Protein AF-A0A7S2V4R0-F1 (afdb_monomer)

Sequence (162 aa):
AVAISSSFWGSSPLKSSADQEQVAKVMSNIPGFGPPDLYFPDYFAGEWKVQREVASVTTPQGEGAVAASLLERAKSEVGKSFSYKARFMEYKGNIINDRVFTEDNFLTASRPKQIYDVRWVPTNPNIFVAEAADGVICEVKVVKRSFETPTPETFGTSEYGR

InterPro domains:
  IPR049213 Domain of unknown function DUF6816 [PF20670] (32-161)

Secondary structure (DSSP, 8-state):
-B-----S---PPP---HHHHHHHHHHTTSTT-SSPPP-B-GGG-EEEEEEEEB-----TT-GGGS-HHHHHHHHHHBT-EEEEEEEEEEETTEEEE-HHHHHHHHHHHH-TT--EEEEEETTEEEEEEEEETTS-EEEEEEEEEEEPPP-SSB--EEEEE-

Structure (mmCIF, N/CA/C/O backbone):
data_AF-A0A7S2V4R0-F1
#
_entry.id   AF-A0A7S2V4R0-F1
#
loop_
_atom_site.group_PDB
_atom_site.id
_atom_site.type_symbol
_atom_site.label_atom_id
_atom_site.label_alt_id
_atom_site.label_comp_id
_atom_site.label_asym_id
_atom_site.label_entity_id
_atom_site.label_seq_id
_atom_site.pdbx_PDB_ins_code
_atom_site.Cartn_x
_atom_site.Cartn_y
_atom_site.Cartn_z
_atom_site.occupancy
_atom_site.B_iso_or_equiv
_atom_site.auth_seq_id
_atom_site.auth_comp_id
_atom_site.auth_asym_id
_atom_site.auth_atom_id
_atom_site.pdbx_PDB_model_num
ATOM 1 N N . ALA A 1 1 ? -9.541 12.983 8.979 1.00 34.97 1 ALA A N 1
ATOM 2 C CA . ALA A 1 1 ? -8.308 12.216 9.216 1.00 34.97 1 ALA A CA 1
ATOM 3 C C . ALA A 1 1 ? -7.502 12.176 7.927 1.00 34.97 1 ALA A C 1
ATOM 5 O O . ALA A 1 1 ? -8.063 11.844 6.887 1.00 34.97 1 ALA A O 1
ATOM 6 N N . VAL A 1 2 ? -6.228 12.563 7.972 1.00 27.95 2 VAL A N 1
ATOM 7 C CA . VAL A 1 2 ? -5.299 12.370 6.851 1.00 27.95 2 VAL A CA 1
ATOM 8 C C . VAL A 1 2 ? -4.485 11.125 7.177 1.00 27.95 2 VAL A C 1
ATOM 10 O O . VAL A 1 2 ? -3.709 11.126 8.128 1.00 27.95 2 VAL A O 1
ATOM 13 N N . ALA A 1 3 ? -4.691 10.048 6.424 1.00 32.19 3 ALA A N 1
ATOM 14 C CA . ALA A 1 3 ? -3.861 8.856 6.521 1.00 32.19 3 ALA A CA 1
ATOM 15 C C . ALA A 1 3 ? -2.745 8.958 5.484 1.00 32.19 3 ALA A C 1
ATOM 17 O O . ALA A 1 3 ? -2.995 8.896 4.281 1.00 32.19 3 ALA A O 1
ATOM 18 N N . ILE A 1 4 ? -1.512 9.138 5.949 1.00 28.95 4 ILE A N 1
ATOM 19 C CA . ILE A 1 4 ? -0.333 9.076 5.090 1.00 28.95 4 ILE A CA 1
ATOM 20 C C . ILE A 1 4 ? 0.102 7.610 5.059 1.00 28.95 4 ILE A C 1
ATOM 22 O O . ILE A 1 4 ? 0.893 7.178 5.893 1.00 28.95 4 ILE A O 1
ATOM 26 N N . SER A 1 5 ? -0.438 6.819 4.127 1.00 34.53 5 SER A N 1
ATOM 27 C CA . SER A 1 5 ? 0.140 5.506 3.826 1.00 34.53 5 SER A CA 1
ATOM 28 C C . SER A 1 5 ? 1.224 5.680 2.770 1.00 34.53 5 SER A C 1
ATOM 30 O O . SER A 1 5 ? 0.950 6.126 1.651 1.00 34.53 5 SER A O 1
ATOM 32 N N . SER A 1 6 ? 2.456 5.311 3.101 1.00 31.59 6 SER A N 1
ATOM 33 C CA . SER A 1 6 ? 3.497 5.145 2.094 1.00 31.59 6 SER A CA 1
ATOM 34 C C . SER A 1 6 ? 3.229 3.842 1.336 1.00 31.59 6 SER A C 1
ATOM 36 O O . SER A 1 6 ? 3.436 2.751 1.851 1.00 31.59 6 SER A O 1
ATOM 38 N N . SER A 1 7 ? 2.730 3.947 0.102 1.00 33.53 7 SER A N 1
ATOM 39 C CA . SER A 1 7 ? 2.708 2.812 -0.826 1.00 33.53 7 SER A CA 1
ATOM 40 C C . SER A 1 7 ? 4.158 2.416 -1.126 1.00 33.53 7 SER A C 1
ATOM 42 O O . SER A 1 7 ? 4.944 3.235 -1.612 1.00 33.53 7 SER A O 1
ATOM 44 N N . PHE A 1 8 ? 4.497 1.184 -0.761 1.00 37.78 8 PHE A N 1
ATOM 45 C CA . PHE A 1 8 ? 5.841 0.665 -0.538 1.00 37.78 8 PHE A CA 1
ATOM 46 C C . PHE A 1 8 ? 6.630 0.469 -1.845 1.00 37.78 8 PHE A C 1
ATOM 48 O O . PHE A 1 8 ? 6.499 -0.552 -2.509 1.00 37.78 8 PHE A O 1
ATOM 55 N N . TRP A 1 9 ? 7.484 1.431 -2.202 1.00 35.53 9 TRP A N 1
ATOM 56 C CA . TRP A 1 9 ? 8.596 1.235 -3.144 1.00 35.53 9 TRP A CA 1
ATOM 57 C C . TRP A 1 9 ? 9.797 2.052 -2.657 1.00 35.53 9 TRP A C 1
ATOM 59 O O . TRP A 1 9 ? 10.063 3.146 -3.144 1.00 35.53 9 TRP A O 1
ATOM 69 N N . GLY A 1 10 ? 10.489 1.554 -1.631 1.00 28.56 10 GLY A N 1
ATOM 70 C CA . GLY A 1 10 ? 11.693 2.200 -1.106 1.00 28.56 10 GLY A CA 1
ATOM 71 C C . GLY A 1 10 ? 11.955 1.850 0.352 1.00 28.56 10 GLY A C 1
ATOM 72 O O . GLY A 1 10 ? 11.400 2.458 1.261 1.00 28.56 10 GLY A O 1
ATOM 73 N N . SER A 1 11 ? 12.824 0.871 0.586 1.00 33.84 11 SER A N 1
ATOM 74 C CA . SER A 1 11 ? 13.320 0.540 1.920 1.00 33.84 11 SER A CA 1
ATOM 75 C C . SER A 1 11 ? 14.213 1.669 2.451 1.00 33.84 11 SER A C 1
ATOM 77 O O . SER A 1 11 ? 15.290 1.906 1.904 1.00 33.84 11 SER A O 1
ATOM 79 N N . SER A 1 12 ? 13.807 2.335 3.535 1.00 31.02 12 SER A N 1
ATOM 80 C CA . SER A 1 12 ? 14.715 3.141 4.366 1.00 31.02 12 SER A CA 1
ATOM 81 C C . SER A 1 12 ? 15.138 2.339 5.603 1.00 31.02 12 SER A C 1
ATOM 83 O O . SER A 1 12 ? 14.280 1.732 6.246 1.00 31.02 12 SER A O 1
ATOM 85 N N . PRO A 1 13 ? 16.432 2.313 5.970 1.00 30.75 13 PRO A N 1
ATOM 86 C CA . PRO A 1 13 ? 16.890 1.570 7.136 1.00 30.75 13 PRO A CA 1
ATOM 87 C C . PRO A 1 13 ? 16.556 2.326 8.431 1.00 30.75 13 PRO A C 1
ATOM 89 O O . PRO A 1 13 ? 17.093 3.401 8.694 1.00 30.75 13 PRO A O 1
ATOM 92 N N . LEU A 1 14 ? 15.706 1.736 9.274 1.00 34.69 14 LEU A N 1
ATOM 93 C CA . LEU A 1 14 ? 15.607 2.087 10.694 1.00 34.69 14 LEU A CA 1
ATOM 94 C C . LEU A 1 14 ? 16.625 1.254 11.487 1.00 34.69 14 LEU A C 1
ATOM 96 O O . LEU A 1 14 ? 16.738 0.043 11.288 1.00 34.69 14 LEU A O 1
ATOM 100 N N . LYS A 1 15 ? 17.371 1.901 12.392 1.00 33.47 15 LYS A N 1
ATOM 101 C CA . LYS A 1 15 ? 18.396 1.264 13.235 1.00 33.47 15 LYS A CA 1
ATOM 102 C C . LYS A 1 15 ? 17.752 0.293 14.238 1.00 33.47 15 LYS A C 1
ATOM 104 O O . LYS A 1 15 ? 17.273 0.728 15.279 1.00 33.47 15 LYS A O 1
ATOM 109 N N . SER A 1 16 ? 17.788 -1.011 13.962 1.00 44.88 16 SER A N 1
ATOM 110 C CA . SER A 1 16 ? 17.680 -2.060 14.991 1.00 44.88 16 SER A CA 1
ATOM 111 C C . SER A 1 16 ? 19.032 -2.748 15.178 1.00 44.88 16 SER A C 1
ATOM 113 O O . SER A 1 16 ? 19.898 -2.653 14.307 1.00 44.88 16 SER A O 1
ATOM 115 N N . SER A 1 17 ? 19.224 -3.463 16.289 1.00 51.25 17 SER A N 1
ATOM 116 C CA . SER A 1 17 ? 20.392 -4.336 16.428 1.00 51.25 17 SER A CA 1
ATOM 117 C C . SER A 1 17 ? 20.362 -5.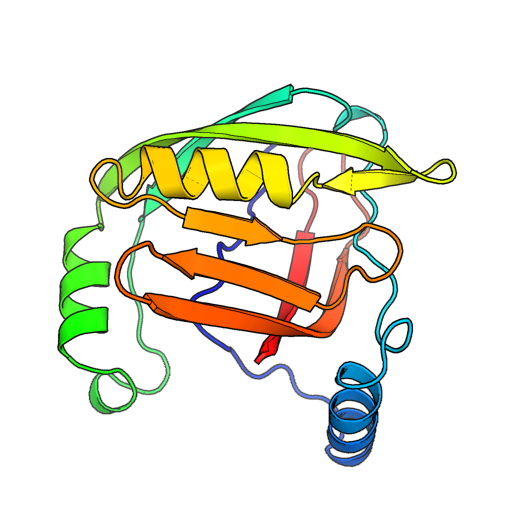421 15.342 1.00 51.25 17 SER A C 1
ATOM 119 O O . SER A 1 17 ? 19.294 -5.933 14.986 1.00 51.25 17 SER A O 1
ATOM 121 N N . ALA A 1 18 ? 21.530 -5.737 14.778 1.00 53.72 18 ALA A N 1
ATOM 122 C CA . ALA A 1 18 ? 21.670 -6.664 13.651 1.00 53.72 18 ALA A CA 1
ATOM 123 C C . ALA A 1 18 ? 21.097 -8.065 13.953 1.00 53.72 18 ALA A C 1
ATOM 125 O O . ALA A 1 18 ? 20.532 -8.710 13.068 1.00 53.72 18 ALA A O 1
ATOM 126 N N . ASP A 1 19 ? 21.162 -8.494 15.215 1.00 52.75 19 ASP A N 1
ATOM 127 C CA . ASP A 1 19 ? 20.717 -9.818 15.661 1.00 52.75 19 ASP A CA 1
ATOM 128 C C . ASP A 1 19 ? 19.188 -9.965 15.620 1.00 52.75 19 ASP A C 1
ATOM 130 O O . ASP A 1 19 ? 18.659 -10.979 15.163 1.00 52.75 19 ASP A O 1
ATOM 134 N N . GLN A 1 20 ? 18.448 -8.927 16.025 1.00 55.75 20 GLN A N 1
ATOM 135 C CA . GLN A 1 20 ? 16.980 -8.931 15.968 1.00 55.75 20 GLN A CA 1
ATOM 136 C C . GLN A 1 20 ? 16.467 -8.916 14.525 1.00 55.75 20 GLN A C 1
ATOM 138 O O . GLN A 1 20 ? 15.434 -9.513 14.220 1.00 55.75 20 GLN A O 1
ATOM 143 N N . GLU A 1 21 ? 17.200 -8.270 13.619 1.00 57.00 21 GLU A N 1
ATOM 144 C CA . GLU A 1 21 ? 16.856 -8.237 12.201 1.00 57.00 21 GLU A CA 1
ATOM 145 C C . GLU A 1 21 ? 17.052 -9.593 11.520 1.00 57.00 21 GLU A C 1
ATOM 147 O O . GLU A 1 21 ? 16.192 -10.010 10.742 1.00 57.00 21 GLU A O 1
ATOM 152 N N . GLN A 1 22 ? 18.130 -10.316 11.838 1.00 61.97 22 GLN A N 1
ATOM 153 C CA . GLN A 1 22 ? 18.338 -11.668 11.317 1.00 61.97 22 GLN A CA 1
ATOM 154 C C . GLN A 1 22 ? 17.243 -12.634 11.777 1.00 61.97 22 GLN A C 1
ATOM 156 O O . GLN A 1 22 ? 16.716 -13.388 10.956 1.00 61.97 22 GLN A O 1
ATOM 161 N N . VAL A 1 23 ? 16.846 -12.578 13.051 1.00 61.44 23 VAL A N 1
ATOM 162 C CA . VAL A 1 23 ? 15.755 -13.412 13.575 1.00 61.44 23 VAL A CA 1
ATOM 163 C C . VAL A 1 23 ? 14.431 -13.058 12.895 1.00 61.44 23 VAL A C 1
ATOM 165 O O . VAL A 1 23 ? 13.776 -13.942 12.346 1.00 61.44 23 VAL A O 1
ATOM 168 N N . ALA A 1 24 ? 14.064 -11.774 12.828 1.00 60.16 24 ALA A N 1
ATOM 169 C CA . ALA A 1 24 ? 12.843 -11.333 12.147 1.00 60.16 24 ALA A CA 1
ATOM 170 C C . ALA A 1 24 ? 12.807 -11.769 10.670 1.00 60.16 24 ALA A C 1
ATOM 172 O O . ALA A 1 24 ? 11.772 -12.206 10.162 1.00 60.16 24 ALA A O 1
ATOM 173 N N . LYS A 1 25 ? 13.958 -11.726 9.990 1.00 63.09 25 LYS A N 1
ATOM 174 C CA . LYS A 1 25 ? 14.105 -12.168 8.600 1.00 63.09 25 LYS A CA 1
ATOM 175 C C . LYS A 1 25 ? 13.815 -13.658 8.431 1.00 63.09 25 LYS A C 1
ATOM 177 O O . LYS A 1 25 ? 13.106 -14.020 7.492 1.00 63.09 25 LYS A O 1
ATOM 182 N N . VAL A 1 26 ? 14.328 -14.512 9.316 1.00 66.00 26 VAL A N 1
ATOM 183 C CA . VAL A 1 26 ? 14.057 -15.959 9.278 1.00 66.00 26 VAL A CA 1
ATOM 184 C C . VAL A 1 26 ? 12.580 -16.230 9.564 1.00 66.00 26 VAL A C 1
ATOM 186 O O . VAL A 1 26 ? 11.932 -16.940 8.795 1.00 66.00 26 VAL A O 1
ATOM 189 N N . MET A 1 27 ? 12.031 -15.590 10.598 1.00 65.62 27 MET A N 1
ATOM 190 C CA . MET A 1 27 ? 10.647 -15.795 11.029 1.00 65.62 27 MET A CA 1
ATOM 191 C C . MET A 1 27 ? 9.620 -15.323 9.991 1.00 65.62 27 MET A C 1
ATOM 193 O O . MET A 1 27 ? 8.592 -15.970 9.843 1.00 65.62 27 MET A O 1
ATOM 197 N N . SER A 1 28 ? 9.922 -14.283 9.203 1.00 61.84 28 SER A N 1
ATOM 198 C CA . SER A 1 28 ? 9.043 -13.800 8.118 1.00 61.84 28 SER A CA 1
ATOM 199 C C . SER A 1 28 ? 8.763 -14.816 7.004 1.00 61.84 28 SER A C 1
ATOM 201 O O . SER A 1 28 ? 7.831 -14.636 6.225 1.00 61.84 28 SER A O 1
ATOM 203 N N . ASN A 1 29 ? 9.573 -15.876 6.889 1.00 63.97 29 ASN A N 1
ATOM 204 C CA . ASN A 1 29 ? 9.328 -16.955 5.928 1.00 63.97 29 ASN A CA 1
ATOM 205 C C . ASN A 1 29 ? 8.395 -18.040 6.475 1.00 63.97 29 ASN A C 1
ATOM 207 O O . ASN A 1 29 ? 7.984 -18.910 5.711 1.00 63.97 29 ASN A O 1
ATOM 211 N N . ILE A 1 30 ? 8.090 -18.022 7.773 1.00 62.59 30 ILE A N 1
ATOM 212 C CA . ILE A 1 30 ? 7.210 -18.998 8.405 1.00 62.59 30 ILE A CA 1
ATOM 213 C C . ILE A 1 30 ? 5.809 -18.376 8.465 1.00 62.59 30 ILE A C 1
ATOM 215 O O . ILE A 1 30 ? 5.623 -17.371 9.156 1.00 62.59 30 ILE A O 1
ATOM 219 N N . PRO A 1 31 ? 4.809 -18.943 7.764 1.00 56.78 31 PRO A N 1
ATOM 220 C CA . PRO A 1 31 ? 3.440 -18.447 7.829 1.00 56.78 31 PRO A CA 1
ATOM 221 C C . PRO A 1 31 ? 2.947 -18.348 9.278 1.00 56.78 31 PRO A C 1
ATOM 223 O O . PRO A 1 31 ? 3.024 -19.318 10.031 1.00 56.78 31 PRO A O 1
ATOM 226 N N . GLY A 1 32 ? 2.457 -17.170 9.671 1.00 57.47 32 GLY A N 1
ATOM 227 C CA . GLY A 1 32 ? 1.975 -16.906 11.032 1.00 57.47 32 GLY A CA 1
ATOM 228 C C . GLY A 1 32 ? 3.034 -16.422 12.031 1.00 57.47 32 GLY A C 1
ATOM 229 O O . GLY A 1 32 ? 2.675 -16.090 13.158 1.00 57.47 32 GLY A O 1
ATOM 230 N N . PHE A 1 33 ? 4.307 -16.321 11.636 1.00 63.03 33 PHE A N 1
ATOM 231 C CA . PHE A 1 33 ? 5.352 -15.688 12.440 1.00 63.03 33 PHE A CA 1
ATOM 232 C C . PHE A 1 33 ? 5.801 -14.351 11.832 1.00 63.03 33 PHE A C 1
ATOM 234 O O . PHE A 1 33 ? 5.834 -14.160 10.618 1.00 63.03 33 PHE A O 1
ATOM 241 N N . GLY A 1 34 ? 6.120 -13.393 12.701 1.00 72.69 34 GLY A N 1
ATOM 242 C CA . GLY A 1 34 ? 6.438 -12.009 12.345 1.00 72.69 34 GLY A CA 1
ATOM 243 C C . GLY A 1 34 ? 5.654 -11.018 13.211 1.00 72.69 34 GLY A C 1
ATOM 244 O O . GLY A 1 34 ? 4.977 -11.438 14.152 1.00 72.69 34 GLY A O 1
ATOM 245 N N . PRO A 1 35 ? 5.759 -9.708 12.945 1.00 81.69 35 PRO A N 1
ATOM 246 C CA . PRO A 1 35 ? 5.048 -8.708 13.734 1.00 81.69 35 PRO A CA 1
ATOM 247 C C . PRO A 1 35 ? 3.518 -8.887 13.625 1.00 81.69 35 PRO A C 1
ATOM 249 O O . PRO A 1 35 ? 3.034 -9.363 12.591 1.00 81.69 35 PRO A O 1
ATOM 252 N N . PRO A 1 36 ? 2.746 -8.492 14.659 1.00 86.25 36 PRO A N 1
ATOM 253 C CA . PRO A 1 36 ? 1.288 -8.383 14.552 1.00 86.25 36 PRO A CA 1
ATOM 254 C C . PRO A 1 36 ? 0.904 -7.379 13.457 1.00 86.25 36 PRO A C 1
ATOM 256 O O . PRO A 1 36 ? 1.747 -6.592 13.024 1.00 86.25 36 PRO A O 1
ATOM 259 N N . ASP A 1 37 ? -0.346 -7.408 12.989 1.00 90.12 37 ASP A N 1
ATOM 260 C CA . ASP A 1 37 ? -0.815 -6.457 11.971 1.00 90.12 37 ASP A CA 1
ATOM 261 C C . ASP A 1 37 ? -0.912 -5.013 12.510 1.00 90.12 37 ASP A C 1
ATOM 263 O O . ASP A 1 37 ? -0.813 -4.770 13.714 1.00 90.12 37 ASP A O 1
ATOM 267 N N . LEU A 1 38 ? -1.112 -4.055 11.604 1.00 90.19 38 LEU A N 1
ATOM 268 C CA . LEU A 1 38 ? -1.512 -2.691 11.924 1.00 90.19 38 LEU A CA 1
ATOM 269 C C . LEU A 1 38 ? -2.993 -2.662 12.302 1.00 90.19 38 LEU A C 1
ATOM 271 O O . LEU A 1 38 ? -3.856 -3.044 11.510 1.00 90.19 38 LEU A O 1
ATOM 275 N N . TYR A 1 39 ? -3.269 -2.152 13.498 1.00 90.44 39 TYR A N 1
ATOM 276 C CA . TYR A 1 39 ? -4.623 -1.917 13.977 1.00 90.44 39 TYR A CA 1
ATOM 277 C C . TYR A 1 39 ? -4.937 -0.428 13.914 1.00 90.44 39 TYR A C 1
ATOM 279 O O . TYR A 1 39 ? -4.157 0.406 14.375 1.00 90.44 39 TYR A O 1
ATOM 287 N N . PHE A 1 40 ? -6.080 -0.110 13.325 1.00 89.88 40 PHE A N 1
ATOM 288 C CA . PHE A 1 40 ? -6.564 1.245 13.122 1.00 89.88 40 PHE A CA 1
ATOM 289 C C . PHE A 1 40 ? -7.657 1.567 14.150 1.00 89.88 40 PHE A C 1
ATOM 291 O O . PHE A 1 40 ? -8.331 0.656 14.641 1.00 89.88 40 PHE A O 1
ATOM 298 N N . PRO A 1 41 ? -7.862 2.853 14.475 1.00 89.88 41 PRO A N 1
ATOM 299 C CA . PRO A 1 41 ? -9.032 3.287 15.229 1.00 89.88 41 PRO A CA 1
ATOM 300 C C . PRO A 1 41 ? -10.350 2.868 14.566 1.00 89.88 41 PRO A C 1
ATOM 302 O O . PRO A 1 41 ? -10.441 2.768 13.343 1.00 89.88 41 PRO A O 1
ATOM 305 N N . ASP A 1 42 ? -11.387 2.682 15.376 1.00 92.75 42 ASP A N 1
ATOM 306 C CA . ASP A 1 42 ? -12.733 2.284 14.944 1.00 92.75 42 ASP A CA 1
ATOM 307 C C . ASP A 1 42 ? -13.331 3.202 13.867 1.00 92.75 42 ASP A C 1
ATOM 309 O O . ASP A 1 42 ? -13.939 2.727 12.910 1.00 92.75 42 ASP A O 1
ATOM 313 N N . TYR A 1 43 ? -13.078 4.506 13.957 1.00 89.44 43 TYR A N 1
ATOM 314 C CA . TYR A 1 43 ? -13.554 5.496 12.994 1.00 89.44 43 TYR A CA 1
ATOM 315 C C . TYR A 1 43 ? -12.951 5.354 11.586 1.00 89.44 43 TYR A C 1
ATOM 317 O O . TYR A 1 43 ? -13.409 6.035 10.671 1.00 89.44 43 TYR A O 1
ATOM 325 N N . PHE A 1 44 ? -11.941 4.499 11.380 1.00 91.62 44 PHE A N 1
ATOM 326 C CA . PHE A 1 44 ? -11.465 4.145 10.040 1.00 91.62 44 PHE A CA 1
ATOM 327 C C . PHE A 1 44 ? -12.352 3.113 9.341 1.00 91.62 44 PHE A C 1
ATOM 329 O O . PHE A 1 44 ? -12.236 2.973 8.125 1.00 91.62 44 PHE A O 1
ATOM 336 N N . ALA A 1 45 ? -13.211 2.387 10.061 1.00 95.81 45 ALA A N 1
ATOM 337 C CA . ALA A 1 45 ? -14.004 1.303 9.493 1.00 95.81 45 ALA A CA 1
ATOM 338 C C . ALA A 1 45 ? -14.832 1.754 8.274 1.00 95.81 45 ALA A C 1
ATOM 340 O O . ALA A 1 45 ? -15.458 2.814 8.278 1.00 95.81 45 ALA A O 1
ATOM 341 N N . GLY A 1 46 ? -14.858 0.916 7.237 1.00 96.19 46 GLY A N 1
ATOM 342 C CA . GLY A 1 46 ? -15.628 1.144 6.017 1.00 96.19 46 GLY A CA 1
ATOM 343 C C . GLY A 1 46 ? -14.778 1.439 4.782 1.00 96.19 46 GLY A C 1
ATOM 344 O O . GLY A 1 46 ? -13.564 1.224 4.749 1.00 96.19 46 GLY A O 1
ATOM 345 N N . GLU A 1 47 ? -15.455 1.888 3.725 1.00 97.88 47 GLU A N 1
ATOM 346 C CA . GLU A 1 47 ? -14.834 2.252 2.453 1.00 97.88 47 GLU A CA 1
ATOM 347 C C . GLU A 1 47 ? -14.559 3.753 2.380 1.00 97.88 47 GLU A C 1
ATOM 349 O O . GLU A 1 47 ? -15.416 4.583 2.678 1.00 97.88 47 GLU A O 1
ATOM 354 N N . TRP A 1 48 ? -13.368 4.093 1.904 1.00 96.56 48 TRP A N 1
ATOM 355 C CA . TRP A 1 48 ? -12.886 5.457 1.765 1.00 96.56 48 TRP A CA 1
ATOM 356 C C . TRP A 1 48 ? -12.514 5.740 0.320 1.00 96.56 48 TRP A C 1
ATOM 358 O O . TRP A 1 48 ? -11.871 4.925 -0.341 1.00 96.56 48 TRP A O 1
ATOM 368 N N . LYS A 1 49 ? -12.855 6.938 -0.161 1.00 96.62 49 LYS A N 1
ATOM 369 C CA . LYS A 1 49 ? -12.268 7.480 -1.387 1.00 96.62 49 LYS A CA 1
ATOM 370 C C . LYS A 1 49 ? -10.968 8.189 -1.024 1.00 96.62 49 LYS A C 1
ATOM 372 O O . LYS A 1 49 ? -10.993 9.219 -0.358 1.00 96.62 49 LYS A O 1
ATOM 377 N N . VAL A 1 50 ? -9.848 7.647 -1.481 1.00 94.00 50 VAL A N 1
ATOM 378 C CA . VAL A 1 50 ? -8.514 8.207 -1.260 1.00 94.00 50 VAL A CA 1
ATOM 379 C C . VAL A 1 50 ? -8.102 9.012 -2.483 1.00 94.00 50 VAL A C 1
ATOM 381 O O . VAL A 1 50 ? -8.322 8.582 -3.614 1.00 94.00 50 VAL A O 1
ATOM 384 N N . GLN A 1 51 ? -7.497 10.177 -2.262 1.00 93.44 51 GLN A N 1
ATOM 385 C CA . GLN A 1 51 ? -6.801 10.948 -3.289 1.00 93.44 51 GLN A CA 1
ATOM 386 C C . GLN A 1 51 ? -5.301 10.870 -3.013 1.00 93.44 51 GLN A C 1
ATOM 388 O O . GLN A 1 51 ? -4.859 11.153 -1.902 1.00 93.44 51 GLN A O 1
ATOM 393 N N . ARG A 1 52 ? -4.527 10.476 -4.024 1.00 89.69 52 ARG A N 1
ATOM 394 C CA . ARG A 1 52 ? -3.068 10.380 -3.955 1.00 89.69 52 ARG A CA 1
ATOM 395 C C . ARG A 1 52 ? -2.449 11.325 -4.960 1.00 89.69 52 ARG A C 1
ATOM 397 O O . ARG A 1 52 ? -2.913 11.394 -6.093 1.00 89.69 52 ARG A O 1
ATOM 404 N N . GLU A 1 53 ? -1.361 11.963 -4.556 1.00 91.81 53 GLU A N 1
ATOM 405 C CA . GLU A 1 53 ? -0.487 12.758 -5.409 1.00 91.81 53 GLU A CA 1
ATOM 406 C C . GLU A 1 53 ? 0.970 12.453 -5.055 1.00 91.81 53 GLU A C 1
ATOM 408 O O . GLU A 1 53 ? 1.313 12.324 -3.878 1.00 91.81 53 GLU A O 1
ATOM 413 N N . VAL A 1 54 ? 1.834 12.316 -6.063 1.00 88.19 54 VAL A N 1
ATOM 414 C CA . VAL A 1 54 ? 3.281 12.228 -5.826 1.00 88.19 54 VAL A CA 1
ATOM 415 C C . VAL A 1 54 ? 3.832 13.646 -5.732 1.00 88.19 54 VAL A C 1
ATOM 417 O O . VAL A 1 54 ? 4.002 14.316 -6.746 1.00 88.19 54 VAL A O 1
ATOM 420 N N . ALA A 1 55 ? 4.117 14.108 -4.515 1.00 89.00 55 ALA A N 1
ATOM 421 C CA . ALA A 1 55 ? 4.605 15.469 -4.291 1.00 89.00 55 ALA A CA 1
ATOM 422 C C . ALA A 1 55 ? 6.072 15.656 -4.717 1.00 89.00 55 ALA A C 1
ATOM 424 O O . ALA A 1 55 ? 6.441 16.686 -5.277 1.00 89.00 55 ALA A O 1
ATOM 425 N N . SER A 1 56 ? 6.928 14.669 -4.445 1.00 89.50 56 SER A N 1
ATOM 426 C CA . SER A 1 56 ? 8.348 14.710 -4.799 1.00 89.50 56 SER A CA 1
ATOM 427 C C . SER A 1 56 ? 8.959 13.309 -4.834 1.00 89.50 56 SER A C 1
ATOM 429 O O . SER A 1 56 ? 8.397 12.353 -4.298 1.00 89.50 56 SER A O 1
ATOM 431 N N . VAL A 1 57 ? 10.123 13.194 -5.477 1.00 88.31 57 VAL A N 1
ATOM 432 C CA . VAL A 1 57 ? 10.947 11.980 -5.506 1.00 88.31 57 VAL A CA 1
ATOM 433 C C . VAL A 1 57 ? 12.346 12.355 -5.051 1.00 88.31 57 VAL A C 1
ATOM 435 O O . VAL A 1 57 ? 12.953 13.278 -5.592 1.00 88.31 57 VAL A O 1
ATOM 438 N N . THR A 1 58 ? 12.860 11.637 -4.060 1.00 88.50 58 THR A N 1
ATOM 439 C CA . THR A 1 58 ? 14.211 11.826 -3.529 1.00 88.50 58 THR A CA 1
ATOM 440 C C . THR A 1 58 ? 14.940 10.487 -3.487 1.00 88.50 58 THR A C 1
ATOM 442 O O . THR A 1 58 ? 14.334 9.440 -3.268 1.00 88.50 58 THR A O 1
ATOM 445 N N . THR A 1 59 ? 16.254 10.515 -3.708 1.00 87.44 59 THR A N 1
ATOM 446 C CA . THR A 1 59 ? 17.130 9.335 -3.632 1.00 87.44 59 THR A CA 1
ATOM 447 C C . THR A 1 59 ? 18.203 9.581 -2.568 1.00 87.44 59 THR A C 1
ATOM 449 O O . THR A 1 59 ? 19.285 10.071 -2.903 1.00 87.44 59 THR A O 1
ATOM 452 N N . PRO A 1 60 ? 17.935 9.291 -1.280 1.00 86.44 60 PRO A N 1
ATOM 453 C CA . PRO A 1 60 ? 18.862 9.617 -0.192 1.00 86.44 60 PRO A CA 1
ATOM 454 C C . PRO A 1 60 ? 20.238 8.950 -0.329 1.00 86.44 60 PRO A C 1
ATOM 456 O O . PRO A 1 60 ? 21.243 9.513 0.091 1.00 86.44 60 PRO A O 1
ATOM 459 N N . GLN A 1 61 ? 20.292 7.766 -0.944 1.00 84.06 61 GLN A N 1
ATOM 460 C CA . GLN A 1 61 ? 21.517 7.006 -1.217 1.00 84.06 61 GLN A CA 1
ATOM 461 C C . GLN A 1 61 ? 22.144 7.342 -2.587 1.00 84.06 61 GLN A C 1
ATOM 463 O O . GLN A 1 61 ? 23.113 6.705 -2.992 1.00 84.06 61 GLN A O 1
ATOM 468 N N . GLY A 1 62 ? 21.603 8.340 -3.295 1.00 88.06 62 GLY A N 1
ATOM 469 C CA . GLY A 1 62 ? 22.008 8.737 -4.644 1.00 88.06 62 GLY A CA 1
ATOM 470 C C . GLY A 1 62 ? 21.272 7.985 -5.757 1.00 88.06 62 GLY A C 1
ATOM 471 O O . GLY A 1 62 ? 20.777 6.875 -5.568 1.00 88.06 62 GLY A O 1
ATOM 472 N N . GLU A 1 63 ? 21.203 8.593 -6.944 1.00 87.75 63 GLU A N 1
ATOM 473 C CA . GLU A 1 63 ? 20.461 8.042 -8.091 1.00 87.75 63 GLU A CA 1
ATOM 474 C C . GLU A 1 63 ? 21.027 6.703 -8.584 1.00 87.75 63 GLU A C 1
ATOM 476 O O . GLU A 1 63 ? 20.272 5.840 -9.019 1.00 87.75 63 GLU A O 1
ATOM 481 N N . GLY A 1 64 ? 22.341 6.485 -8.444 1.00 89.62 64 GLY A N 1
ATOM 482 C CA . GLY A 1 64 ? 23.003 5.234 -8.835 1.00 89.62 64 GLY A CA 1
ATOM 483 C C . GLY A 1 64 ? 22.594 4.004 -8.012 1.00 89.62 64 GLY A C 1
ATOM 484 O O . GLY A 1 64 ? 22.904 2.885 -8.411 1.00 89.62 64 GLY A O 1
ATOM 485 N N . ALA A 1 65 ? 21.896 4.191 -6.886 1.00 87.06 65 ALA A N 1
ATOM 486 C CA . ALA A 1 65 ? 21.359 3.101 -6.069 1.00 87.06 65 ALA A CA 1
ATOM 487 C C . ALA A 1 65 ? 19.995 2.581 -6.567 1.00 87.06 65 ALA A C 1
ATOM 489 O O . ALA A 1 65 ? 19.481 1.599 -6.033 1.00 87.06 65 ALA A O 1
ATOM 490 N N . VAL A 1 66 ? 19.394 3.232 -7.570 1.00 81.19 66 VAL A N 1
ATOM 491 C CA . VAL A 1 66 ? 18.072 2.897 -8.111 1.00 81.19 66 VAL A CA 1
ATOM 492 C C . VAL A 1 66 ? 18.202 2.601 -9.603 1.00 81.19 66 VAL A C 1
ATOM 494 O O . VAL A 1 66 ? 18.933 3.276 -10.323 1.00 81.19 66 VAL A O 1
ATOM 497 N N . ALA A 1 67 ? 17.478 1.595 -10.101 1.00 85.62 67 ALA A N 1
ATOM 498 C CA . ALA A 1 67 ? 17.434 1.339 -11.537 1.00 85.62 67 ALA A CA 1
ATOM 499 C C . ALA A 1 67 ? 16.900 2.577 -12.280 1.00 85.62 67 ALA A C 1
ATOM 501 O O . ALA A 1 67 ? 15.839 3.098 -11.931 1.00 85.62 67 ALA A O 1
ATOM 502 N N . ALA A 1 68 ? 17.603 3.017 -13.327 1.00 86.94 68 ALA A N 1
ATOM 503 C CA . ALA A 1 68 ? 17.276 4.251 -14.045 1.00 86.94 68 ALA A CA 1
ATOM 504 C C . ALA A 1 68 ? 15.814 4.292 -14.524 1.00 86.94 68 ALA A C 1
ATOM 506 O O . ALA A 1 68 ? 15.133 5.295 -14.351 1.00 86.94 68 ALA A O 1
ATOM 507 N N . SER A 1 69 ? 15.288 3.176 -15.037 1.00 83.31 69 SER A N 1
ATOM 508 C CA . SER A 1 69 ? 13.891 3.078 -15.480 1.00 83.31 69 SER A CA 1
ATOM 509 C C . SER A 1 69 ? 12.873 3.300 -14.354 1.00 83.31 69 SER A C 1
ATOM 511 O O . SER A 1 69 ? 11.823 3.897 -14.590 1.00 83.31 69 SER A O 1
ATOM 513 N N . LEU A 1 70 ? 13.173 2.855 -13.129 1.00 80.75 70 LEU A N 1
ATOM 514 C CA . LEU A 1 70 ? 12.320 3.083 -11.960 1.00 80.75 70 LEU A CA 1
ATOM 515 C C . LEU A 1 70 ? 12.370 4.545 -11.522 1.00 80.75 70 LEU A C 1
ATOM 517 O O . LEU A 1 70 ? 11.326 5.120 -11.220 1.00 80.75 70 LEU A O 1
ATOM 521 N N . LEU A 1 71 ? 13.561 5.148 -11.520 1.00 87.25 71 LEU A N 1
ATOM 522 C CA . LEU A 1 71 ? 13.729 6.550 -11.155 1.00 87.25 71 LEU A CA 1
ATOM 523 C C . LEU A 1 71 ? 13.034 7.482 -12.156 1.00 87.25 71 LEU A C 1
ATOM 525 O O . LEU A 1 71 ? 12.287 8.364 -11.741 1.00 87.25 71 LEU A O 1
ATOM 529 N N . GLU A 1 72 ? 13.216 7.254 -13.458 1.00 89.31 72 GLU A N 1
ATOM 530 C CA . GLU A 1 72 ? 12.549 8.024 -14.515 1.00 89.31 72 GLU A CA 1
ATOM 531 C C . GLU A 1 72 ? 11.030 7.896 -14.429 1.00 89.31 72 GLU A C 1
ATOM 533 O O . GLU A 1 72 ? 10.303 8.891 -14.493 1.00 89.31 72 GLU A O 1
ATOM 538 N N . ARG A 1 73 ? 10.528 6.679 -14.190 1.00 84.50 73 ARG A N 1
ATOM 539 C CA . ARG A 1 73 ? 9.104 6.466 -13.948 1.00 84.50 73 ARG A CA 1
ATOM 540 C C . ARG A 1 73 ? 8.621 7.261 -12.737 1.00 84.50 73 ARG A C 1
ATOM 542 O O . ARG A 1 73 ? 7.645 7.995 -12.869 1.00 84.50 73 ARG A O 1
ATOM 549 N N . ALA A 1 74 ? 9.281 7.131 -11.587 1.00 86.75 74 ALA A N 1
ATOM 550 C CA . ALA A 1 74 ? 8.889 7.818 -10.360 1.00 86.75 74 ALA A CA 1
ATOM 551 C C . ALA A 1 74 ? 8.878 9.342 -10.553 1.00 86.75 74 ALA A C 1
ATOM 553 O O . ALA A 1 74 ? 7.896 10.000 -10.215 1.00 86.75 74 ALA A O 1
ATOM 554 N N . LYS A 1 75 ? 9.927 9.902 -11.172 1.00 90.25 75 LYS A N 1
ATOM 555 C CA . LYS A 1 75 ? 10.000 11.328 -11.524 1.00 90.25 75 LYS A CA 1
ATOM 556 C C . LYS A 1 75 ? 8.851 11.745 -12.445 1.00 90.25 75 LYS A C 1
ATOM 558 O O . LYS A 1 75 ? 8.269 12.805 -12.245 1.00 90.25 75 LYS A O 1
ATOM 563 N N . SER A 1 76 ? 8.466 10.898 -13.403 1.00 90.44 76 SER A N 1
ATOM 564 C CA . SER A 1 76 ? 7.335 11.170 -14.300 1.00 90.44 76 SER A CA 1
ATOM 565 C C . SER A 1 76 ? 5.970 11.181 -13.598 1.00 90.44 76 SER A C 1
ATOM 567 O O . SER A 1 76 ? 4.995 11.650 -14.187 1.00 90.44 76 SER A O 1
ATOM 569 N N . GLU A 1 77 ? 5.862 10.637 -12.383 1.00 88.75 77 GLU A N 1
ATOM 570 C CA . GLU A 1 77 ? 4.624 10.620 -11.597 1.00 88.75 77 GLU A CA 1
ATOM 571 C C . GLU A 1 77 ? 4.452 11.882 -10.732 1.00 88.75 77 GLU A C 1
ATOM 573 O O . GLU A 1 77 ? 3.341 12.139 -10.271 1.00 88.75 77 GLU A O 1
ATOM 578 N N . VAL A 1 78 ? 5.499 12.700 -10.554 1.00 92.81 78 VAL A N 1
ATOM 579 C CA . VAL A 1 78 ? 5.453 13.924 -9.734 1.00 92.81 78 VAL A CA 1
ATOM 580 C C . VAL A 1 78 ? 4.381 14.899 -10.240 1.00 92.81 78 VAL A C 1
ATOM 582 O O . VAL A 1 78 ? 4.279 15.164 -11.437 1.00 92.81 78 VAL A O 1
ATOM 585 N N . GLY A 1 79 ? 3.564 15.420 -9.320 1.00 90.81 79 GLY A N 1
ATOM 586 C CA . GLY A 1 79 ? 2.442 16.327 -9.591 1.00 90.81 79 GLY A CA 1
ATOM 587 C C . GLY A 1 79 ? 1.211 15.657 -10.214 1.00 90.81 79 GLY A C 1
ATOM 588 O O . GLY A 1 79 ? 0.190 16.312 -10.419 1.00 90.81 79 GLY A O 1
ATOM 589 N N . LYS A 1 80 ? 1.265 14.353 -10.521 1.00 90.31 80 LYS A N 1
ATOM 590 C CA . LYS A 1 80 ? 0.088 13.601 -10.968 1.00 90.31 80 LYS A CA 1
ATOM 591 C C . LYS A 1 80 ? -0.700 13.126 -9.759 1.00 90.31 80 LYS A C 1
ATOM 593 O O . LYS A 1 80 ? -0.134 12.569 -8.816 1.00 90.31 80 LYS A O 1
ATOM 598 N N . SER A 1 81 ? -2.018 13.279 -9.838 1.00 92.06 81 SER A N 1
ATOM 599 C CA . SER A 1 81 ? -2.941 12.756 -8.841 1.00 92.06 81 SER A CA 1
ATOM 600 C C . SER A 1 81 ? -3.961 11.797 -9.444 1.00 92.06 81 SER A C 1
ATOM 602 O O . SER A 1 81 ? -4.312 11.878 -10.621 1.00 92.06 81 SER A O 1
ATOM 604 N N . PHE A 1 82 ? -4.421 10.860 -8.624 1.00 91.94 82 PHE A N 1
ATOM 605 C CA . PHE A 1 82 ? -5.540 9.978 -8.939 1.00 91.94 82 PHE A CA 1
ATOM 606 C C . PHE A 1 82 ? -6.290 9.605 -7.662 1.00 91.94 82 PHE A C 1
ATOM 608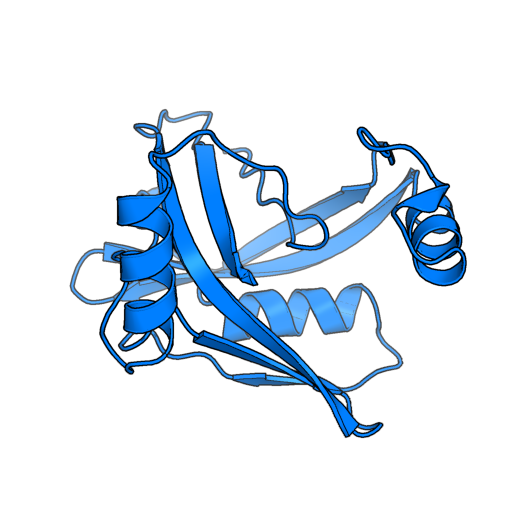 O O . PHE A 1 82 ? -5.806 9.817 -6.547 1.00 91.94 82 PHE A O 1
ATOM 615 N N . SER A 1 83 ? -7.491 9.053 -7.825 1.00 95.06 83 SER A N 1
ATOM 616 C CA . SER A 1 83 ? -8.280 8.530 -6.713 1.00 95.06 83 SER A CA 1
ATOM 617 C C . SER A 1 83 ? -8.462 7.026 -6.816 1.00 95.06 83 SER A C 1
ATOM 619 O O . SER A 1 83 ? -8.572 6.486 -7.912 1.00 95.06 83 SER A O 1
ATOM 621 N N . TYR A 1 84 ? -8.549 6.372 -5.666 1.00 95.50 84 TYR A N 1
ATOM 622 C CA . TYR A 1 84 ? -8.861 4.951 -5.548 1.00 95.50 84 TYR A CA 1
ATOM 623 C C . TYR A 1 84 ? -9.683 4.707 -4.282 1.00 95.50 84 TYR A C 1
ATOM 625 O O . TYR A 1 84 ? -9.827 5.598 -3.439 1.00 95.50 84 TYR A O 1
ATOM 633 N N . LYS A 1 85 ? -10.267 3.515 -4.164 1.00 97.00 85 LYS A N 1
ATOM 634 C CA . LYS A 1 85 ? -10.955 3.107 -2.941 1.00 97.00 85 LYS A CA 1
ATOM 635 C C . LYS A 1 85 ? -9.991 2.384 -2.009 1.00 97.00 85 LYS A C 1
ATOM 637 O O . LYS A 1 85 ? -9.260 1.504 -2.446 1.00 97.00 85 LYS A O 1
ATOM 642 N N . ALA A 1 86 ? -10.041 2.722 -0.731 1.00 96.38 86 ALA A N 1
ATOM 643 C CA . ALA A 1 86 ? -9.453 1.926 0.338 1.00 96.38 86 ALA A CA 1
ATOM 644 C C . ALA A 1 86 ? -10.574 1.352 1.202 1.00 96.38 86 ALA A C 1
ATOM 646 O O . ALA A 1 86 ? -11.640 1.959 1.313 1.00 96.38 86 ALA A O 1
ATOM 647 N N . ARG A 1 87 ? -10.342 0.197 1.824 1.00 97.00 87 ARG A N 1
ATOM 648 C CA . ARG A 1 87 ? -11.297 -0.404 2.757 1.00 97.00 87 ARG A CA 1
ATOM 649 C C . ARG A 1 87 ? -10.602 -0.794 4.045 1.00 97.00 87 ARG A C 1
ATOM 651 O O . ARG A 1 87 ? -9.523 -1.379 4.024 1.00 97.00 87 ARG A O 1
ATOM 658 N N . PHE A 1 88 ? -11.249 -0.490 5.158 1.00 96.50 88 PHE A N 1
ATOM 659 C CA . PHE A 1 88 ? -10.856 -0.954 6.477 1.00 96.50 88 PHE A CA 1
ATOM 660 C C . PHE A 1 88 ? -11.980 -1.815 7.041 1.00 96.50 88 PHE A C 1
ATOM 662 O O . PHE A 1 88 ? -13.149 -1.425 7.002 1.00 96.50 88 PHE A O 1
ATOM 669 N N . MET A 1 89 ? -11.633 -3.001 7.523 1.00 96.38 89 MET A N 1
ATOM 670 C CA . MET A 1 89 ? -12.589 -4.018 7.950 1.00 96.38 89 MET A CA 1
ATOM 671 C C . MET A 1 89 ? -12.326 -4.450 9.386 1.00 96.38 89 MET A C 1
ATOM 673 O O . MET A 1 89 ? -11.194 -4.395 9.866 1.00 96.38 89 MET A O 1
ATOM 677 N N . GLU A 1 90 ? -13.376 -4.912 10.057 1.00 97.31 90 GLU A N 1
ATOM 678 C CA . GLU A 1 90 ? -13.235 -5.544 11.360 1.00 97.31 90 GLU A CA 1
ATOM 679 C C . GLU A 1 90 ? -12.624 -6.943 11.217 1.00 97.31 90 GLU A C 1
ATOM 681 O O . GLU A 1 90 ? -13.013 -7.744 10.364 1.00 97.31 90 GLU A O 1
ATOM 686 N N . TYR A 1 91 ? -11.674 -7.251 12.091 1.00 95.69 91 TYR A N 1
ATOM 687 C CA . TYR A 1 91 ? -11.083 -8.566 12.235 1.00 95.69 91 TYR A CA 1
ATOM 688 C C . TYR A 1 91 ? -10.685 -8.801 13.691 1.00 95.69 91 TYR A C 1
ATOM 690 O O . TYR A 1 91 ? -9.841 -8.098 14.249 1.00 95.69 91 TYR A O 1
ATOM 698 N N . LYS A 1 92 ? -11.296 -9.815 14.317 1.00 94.56 92 LYS A N 1
ATOM 699 C CA . LYS A 1 92 ? -11.050 -10.192 15.722 1.00 94.56 92 LYS A CA 1
ATOM 700 C C . LYS A 1 92 ? -11.1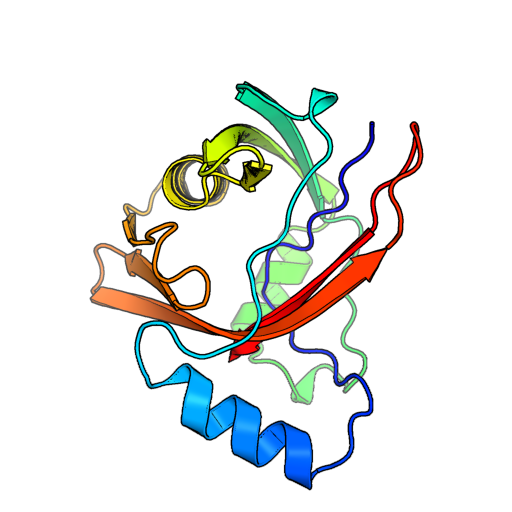51 -8.996 16.688 1.00 94.56 92 LYS A C 1
ATOM 702 O O . LYS A 1 92 ? -10.293 -8.833 17.552 1.00 94.56 92 LYS A O 1
ATOM 707 N N . GLY A 1 93 ? -12.170 -8.151 16.510 1.00 94.75 93 GLY A N 1
ATOM 708 C CA . GLY A 1 93 ? -12.416 -6.971 17.346 1.00 94.75 93 GLY A CA 1
ATOM 709 C C . GLY A 1 93 ? -11.480 -5.781 17.102 1.00 94.75 93 GLY A C 1
ATOM 710 O O . GLY A 1 93 ? -11.503 -4.837 17.882 1.00 94.75 93 GLY A O 1
ATOM 711 N N . ASN A 1 94 ? -10.656 -5.813 16.050 1.00 94.81 94 ASN A N 1
ATOM 712 C CA . ASN A 1 94 ? -9.789 -4.702 15.644 1.00 94.81 94 ASN A CA 1
ATOM 713 C C . ASN A 1 94 ? -10.140 -4.238 14.227 1.00 94.81 94 ASN A C 1
ATOM 715 O O . ASN A 1 94 ? -10.623 -5.039 13.428 1.00 94.81 94 ASN A O 1
ATOM 719 N N . ILE A 1 95 ? -9.844 -2.983 13.882 1.00 94.88 95 ILE A N 1
ATOM 720 C CA . ILE A 1 95 ? -9.930 -2.510 12.495 1.00 94.88 95 ILE A CA 1
ATOM 721 C C . ILE A 1 95 ? -8.581 -2.703 11.811 1.00 94.88 95 ILE A C 1
ATOM 723 O O . ILE A 1 95 ? -7.551 -2.283 12.332 1.00 94.88 95 ILE A O 1
ATOM 727 N N . ILE A 1 96 ? -8.585 -3.318 10.633 1.00 93.88 96 ILE A N 1
ATOM 728 C CA . ILE A 1 96 ? -7.395 -3.530 9.801 1.00 93.88 96 ILE A CA 1
ATOM 729 C C . ILE A 1 96 ? -7.636 -3.007 8.387 1.00 93.88 96 ILE A C 1
ATOM 731 O O . ILE A 1 96 ? -8.782 -2.894 7.948 1.00 93.88 96 ILE A O 1
ATOM 735 N N . ASN A 1 97 ? -6.567 -2.708 7.647 1.00 93.94 97 ASN A N 1
ATOM 736 C CA . ASN A 1 97 ? -6.690 -2.414 6.223 1.00 93.94 97 ASN A CA 1
ATOM 737 C C . ASN A 1 97 ? -6.967 -3.708 5.444 1.00 93.94 97 ASN A C 1
ATOM 739 O O . ASN A 1 97 ? -6.212 -4.678 5.536 1.00 93.94 97 ASN A O 1
ATOM 743 N N . ASP A 1 98 ? -8.035 -3.710 4.653 1.00 95.31 98 ASP A N 1
ATOM 744 C CA . ASP A 1 98 ? -8.273 -4.746 3.661 1.00 95.31 98 ASP A CA 1
ATOM 745 C C . ASP A 1 98 ? -7.326 -4.508 2.484 1.00 95.31 98 ASP A C 1
ATOM 747 O O . ASP A 1 98 ? -7.628 -3.757 1.548 1.00 95.31 98 ASP A O 1
ATOM 751 N N . ARG A 1 99 ? -6.137 -5.109 2.588 1.00 92.94 99 ARG A N 1
ATOM 752 C CA . ARG A 1 99 ? -5.049 -4.910 1.630 1.00 92.94 99 ARG A CA 1
ATOM 753 C C . ARG A 1 99 ? -5.398 -5.435 0.249 1.00 92.94 99 ARG A C 1
ATOM 755 O O . ARG A 1 99 ? -5.022 -4.801 -0.724 1.00 92.94 99 ARG A O 1
ATOM 762 N N . VAL A 1 100 ? -6.141 -6.540 0.146 1.00 94.25 100 VAL A N 1
ATOM 763 C CA . VAL A 1 100 ? -6.549 -7.073 -1.165 1.00 94.25 100 VAL A CA 1
ATOM 764 C C . VAL A 1 100 ? -7.431 -6.056 -1.873 1.00 94.25 100 VAL A C 1
ATOM 766 O O . VAL A 1 100 ? -7.114 -5.643 -2.982 1.00 94.25 100 VAL A O 1
ATOM 769 N N . PHE A 1 101 ? -8.490 -5.587 -1.209 1.00 95.12 101 PHE A N 1
ATOM 770 C CA . PHE A 1 101 ? -9.387 -4.598 -1.798 1.00 95.12 101 PHE A CA 1
ATOM 771 C C . PHE A 1 101 ? -8.671 -3.278 -2.102 1.00 95.12 101 PHE A C 1
ATOM 773 O O . PHE A 1 101 ? -8.855 -2.698 -3.172 1.00 95.12 101 PHE A O 1
ATOM 780 N N . THR A 1 102 ? -7.867 -2.789 -1.157 1.00 95.25 102 THR A N 1
ATOM 781 C CA . THR A 1 102 ? -7.200 -1.488 -1.268 1.00 95.25 102 THR A CA 1
ATOM 782 C C . THR A 1 102 ? -6.144 -1.493 -2.373 1.00 95.25 102 THR A C 1
ATOM 784 O O . THR A 1 102 ? -6.139 -0.588 -3.208 1.00 95.25 102 THR A O 1
ATOM 787 N N . GLU A 1 103 ? -5.282 -2.512 -2.415 1.00 92.06 103 GLU A N 1
ATOM 788 C CA . GLU A 1 103 ? -4.213 -2.608 -3.413 1.00 92.06 103 GLU A CA 1
ATOM 789 C C . GLU A 1 103 ? -4.754 -2.919 -4.807 1.00 92.06 103 GLU A C 1
ATOM 791 O O . GLU A 1 103 ? -4.273 -2.339 -5.775 1.00 92.06 103 GLU A O 1
ATOM 796 N N . ASP A 1 104 ? -5.801 -3.737 -4.937 1.00 93.12 104 ASP A N 1
ATOM 797 C CA . ASP A 1 104 ? -6.457 -3.967 -6.230 1.00 93.12 104 ASP A CA 1
ATOM 798 C C . ASP A 1 104 ? -7.022 -2.662 -6.823 1.00 93.12 104 ASP A C 1
ATOM 800 O O . ASP A 1 104 ? -6.752 -2.305 -7.976 1.00 93.12 104 ASP A O 1
ATOM 804 N N . ASN A 1 105 ? -7.722 -1.867 -6.003 1.00 94.56 105 ASN A N 1
ATOM 805 C CA . ASN A 1 105 ? -8.234 -0.561 -6.423 1.00 94.56 105 ASN A CA 1
ATOM 806 C C . ASN A 1 105 ? -7.100 0.432 -6.732 1.00 94.56 105 ASN A C 1
ATOM 808 O O . ASN A 1 105 ? -7.201 1.211 -7.684 1.00 94.56 105 ASN A O 1
ATOM 812 N N . PHE A 1 106 ? -6.017 0.417 -5.952 1.00 93.00 106 PHE A N 1
ATOM 813 C CA . PHE A 1 106 ? -4.841 1.254 -6.188 1.00 93.00 106 PHE A CA 1
ATOM 814 C C . PHE A 1 106 ? -4.117 0.886 -7.491 1.00 93.00 106 PHE A C 1
ATOM 816 O O . PHE A 1 106 ? -3.798 1.770 -8.293 1.00 93.00 106 PHE A O 1
ATOM 823 N N . LEU A 1 107 ? -3.856 -0.400 -7.731 1.00 90.00 107 LEU A N 1
ATOM 824 C CA . LEU A 1 107 ? -3.171 -0.892 -8.927 1.00 90.00 107 LEU A CA 1
ATOM 825 C C . LEU A 1 107 ? -4.020 -0.652 -10.175 1.00 90.00 107 LEU A C 1
ATOM 827 O O . LEU A 1 107 ? -3.496 -0.156 -11.172 1.00 90.00 107 LEU A O 1
ATOM 831 N N . THR A 1 108 ? -5.332 -0.873 -10.092 1.00 91.56 108 THR A N 1
ATOM 832 C CA . THR A 1 108 ? -6.271 -0.556 -11.176 1.00 91.56 108 THR A CA 1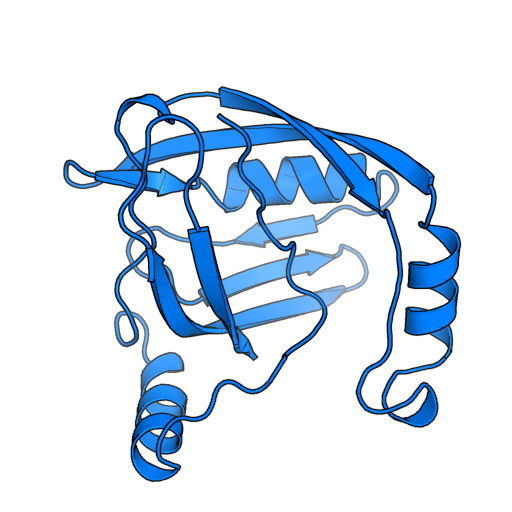
ATOM 833 C C . THR A 1 108 ? -6.261 0.937 -11.515 1.00 91.56 108 THR A C 1
ATOM 835 O O . THR A 1 108 ? -6.195 1.307 -12.687 1.00 91.56 108 THR A O 1
ATOM 838 N N . ALA A 1 109 ? -6.275 1.820 -10.510 1.00 91.50 109 ALA A N 1
ATOM 839 C CA . ALA A 1 109 ? -6.260 3.266 -10.740 1.00 91.50 109 ALA A CA 1
ATOM 840 C C . ALA A 1 109 ? -4.902 3.781 -11.252 1.00 91.50 109 ALA A C 1
ATOM 842 O O . ALA A 1 109 ? -4.851 4.655 -12.117 1.00 91.50 109 ALA A O 1
ATOM 843 N N . SER A 1 110 ? -3.794 3.243 -10.736 1.00 87.19 110 SER A N 1
ATOM 844 C CA . SER A 1 110 ? -2.438 3.690 -11.080 1.00 87.19 110 SER A CA 1
ATOM 845 C C . SER A 1 110 ? -1.903 3.079 -12.378 1.00 87.19 110 SER A C 1
ATOM 847 O O . SER A 1 110 ? -1.049 3.673 -13.041 1.00 87.19 110 SER A O 1
ATOM 849 N N . ARG A 1 111 ? -2.374 1.883 -12.746 1.00 84.94 111 ARG A N 1
ATOM 850 C CA . ARG A 1 111 ? -1.883 1.085 -13.878 1.00 84.94 111 ARG A CA 1
ATOM 851 C C . ARG A 1 111 ? -3.051 0.395 -14.604 1.00 84.94 111 ARG A C 1
ATOM 853 O O . ARG A 1 111 ? -3.04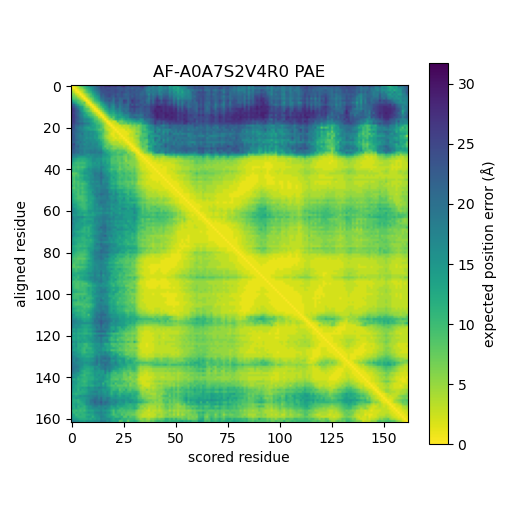4 -0.824 -14.746 1.00 84.94 111 ARG A O 1
ATOM 860 N N . PRO A 1 112 ? -4.009 1.151 -15.171 1.00 82.44 112 PRO A N 1
ATOM 861 C CA . PRO A 1 112 ? -5.277 0.610 -15.685 1.00 82.44 112 PRO A CA 1
ATOM 862 C C . PRO A 1 112 ? -5.146 -0.373 -16.858 1.00 82.44 112 PRO A C 1
ATOM 864 O O . PRO A 1 112 ? -6.114 -1.025 -17.230 1.00 82.44 112 PRO A O 1
ATOM 867 N N . LYS A 1 113 ? -3.967 -0.464 -17.483 1.00 83.81 113 LYS A N 1
ATOM 868 C CA . LYS A 1 113 ? -3.690 -1.400 -18.584 1.00 83.81 113 LYS A CA 1
ATOM 869 C C . LYS A 1 113 ? -3.137 -2.748 -18.113 1.00 83.81 113 LYS A C 1
ATOM 871 O O . LYS A 1 113 ? -2.892 -3.608 -18.952 1.00 83.81 113 LYS A O 1
ATOM 876 N N . GLN A 1 114 ? -2.886 -2.916 -16.817 1.00 81.00 114 GLN A N 1
ATOM 877 C CA . GLN A 1 114 ? -2.279 -4.115 -16.253 1.00 81.00 114 GLN A CA 1
ATOM 878 C C . GLN A 1 114 ? -3.251 -4.759 -15.270 1.00 81.00 114 GLN A C 1
ATOM 880 O O . GLN A 1 114 ? -3.795 -4.089 -14.398 1.00 81.00 114 GLN A O 1
ATOM 885 N N . ILE A 1 115 ? -3.476 -6.059 -15.444 1.00 83.56 115 ILE A N 1
ATOM 886 C CA . ILE A 1 115 ? -4.300 -6.869 -14.547 1.00 83.56 115 ILE A CA 1
ATOM 887 C C . ILE A 1 115 ? -3.371 -7.483 -13.508 1.00 83.56 115 ILE A C 1
ATOM 889 O O . ILE A 1 115 ? -2.297 -7.976 -13.868 1.00 83.56 115 ILE A O 1
ATOM 893 N N . TYR A 1 116 ? -3.796 -7.444 -12.249 1.00 86.94 116 TYR A N 1
ATOM 894 C CA . TYR A 1 116 ? -3.073 -8.011 -11.122 1.00 86.94 116 TYR A CA 1
ATOM 895 C C . TYR A 1 116 ? -3.944 -9.043 -10.408 1.00 86.94 116 TYR A C 1
ATOM 897 O O . TYR A 1 116 ? -5.118 -8.786 -10.159 1.00 86.94 116 TYR A O 1
ATOM 905 N N . ASP A 1 117 ? -3.366 -10.188 -10.058 1.00 89.75 117 ASP A N 1
ATOM 906 C CA . ASP A 1 117 ? -3.902 -11.072 -9.027 1.00 89.75 117 ASP A CA 1
ATOM 907 C C . ASP A 1 117 ? -3.277 -10.682 -7.684 1.00 89.75 117 ASP A C 1
ATOM 909 O O . ASP A 1 117 ? -2.059 -10.776 -7.500 1.00 89.75 117 ASP A O 1
ATOM 913 N N . VAL A 1 118 ? -4.105 -10.187 -6.764 1.00 90.38 118 VAL A N 1
ATOM 914 C CA . VAL A 1 118 ? -3.677 -9.673 -5.459 1.00 90.38 118 VAL A CA 1
ATOM 915 C C . VAL A 1 118 ? -4.101 -10.645 -4.366 1.00 90.38 118 VAL A C 1
ATOM 917 O O . VAL A 1 118 ? -5.281 -10.947 -4.196 1.00 90.38 118 VAL A O 1
ATOM 920 N N . ARG A 1 119 ? -3.132 -11.117 -3.580 1.00 91.50 119 ARG A N 1
ATOM 921 C CA . ARG A 1 119 ? -3.322 -12.155 -2.565 1.00 91.50 119 ARG A CA 1
ATOM 922 C C . ARG A 1 119 ? -2.759 -11.703 -1.223 1.00 91.50 119 ARG A C 1
ATOM 924 O O . ARG A 1 119 ? -1.575 -11.390 -1.096 1.00 91.50 119 ARG A O 1
ATOM 931 N N . TRP A 1 120 ? -3.613 -11.716 -0.205 1.00 92.19 120 TRP A N 1
ATOM 932 C CA . TRP A 1 120 ? -3.264 -11.456 1.190 1.00 92.19 120 TRP A CA 1
ATOM 933 C C . TRP A 1 120 ? -4.361 -12.009 2.108 1.00 92.19 120 TRP A C 1
ATOM 935 O O . TRP A 1 120 ? -5.528 -12.056 1.719 1.00 92.19 120 TRP A O 1
ATOM 945 N N . VAL A 1 121 ? -3.999 -12.435 3.323 1.00 90.56 121 VAL A N 1
ATOM 946 C CA . VAL A 1 121 ? -4.954 -12.950 4.317 1.00 90.56 121 VAL A CA 1
ATOM 947 C C . VAL A 1 121 ? -4.696 -12.362 5.711 1.00 90.56 121 VAL A C 1
ATOM 949 O O . VAL A 1 121 ? -3.549 -12.361 6.161 1.00 90.56 121 VAL A O 1
ATOM 952 N N . PRO A 1 122 ? -5.738 -11.957 6.466 1.00 90.44 122 PRO A N 1
ATOM 953 C CA . PRO A 1 122 ? -5.580 -11.402 7.819 1.00 90.44 122 PRO A CA 1
ATOM 954 C C . PRO A 1 122 ? -4.920 -12.343 8.836 1.00 90.44 122 PRO A C 1
ATOM 956 O O . PRO A 1 122 ? -4.395 -11.914 9.862 1.00 90.44 122 PRO A O 1
ATOM 959 N N . THR A 1 123 ? -4.979 -13.65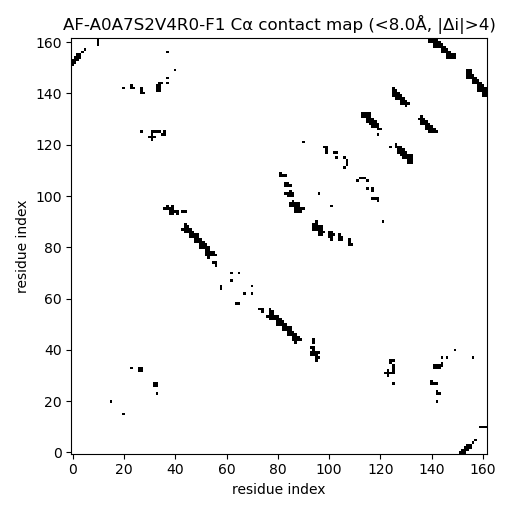5 8.604 1.00 88.12 123 THR A N 1
ATOM 960 C CA . THR A 1 123 ? -4.336 -14.664 9.459 1.00 88.12 123 THR A CA 1
ATOM 961 C C . THR A 1 123 ? -2.822 -14.713 9.282 1.00 88.12 123 THR A C 1
ATOM 963 O O . THR A 1 123 ? -2.131 -15.207 10.170 1.00 88.12 123 THR A O 1
ATOM 966 N N . ASN A 1 124 ? -2.304 -14.190 8.171 1.00 87.81 124 ASN A N 1
ATOM 967 C CA . ASN A 1 124 ? -0.880 -14.058 7.906 1.00 87.81 124 ASN A CA 1
ATOM 968 C C . ASN A 1 124 ? -0.593 -12.670 7.308 1.00 87.81 124 ASN A C 1
ATOM 970 O O . ASN A 1 124 ? -0.313 -12.554 6.112 1.00 87.81 124 ASN A O 1
ATOM 974 N N . PRO A 1 125 ? -0.646 -11.606 8.131 1.00 89.31 125 PRO A N 1
ATOM 975 C CA . PRO A 1 125 ? -0.602 -10.228 7.650 1.00 89.31 125 PRO A CA 1
ATOM 976 C C . PRO A 1 125 ? 0.767 -9.822 7.088 1.00 89.31 125 PRO A C 1
ATOM 978 O O . PRO A 1 125 ? 0.928 -8.699 6.617 1.00 89.31 125 PRO A O 1
ATOM 981 N N . ASN A 1 126 ? 1.768 -10.700 7.181 1.00 87.62 126 ASN A N 1
ATOM 982 C CA . ASN A 1 126 ? 3.160 -10.415 6.850 1.00 87.62 126 ASN A CA 1
AT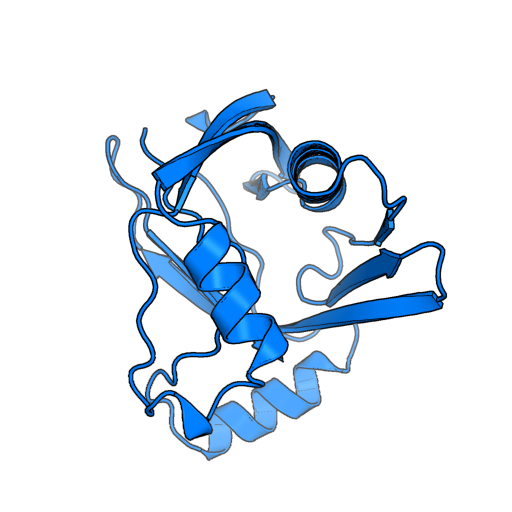OM 983 C C . ASN A 1 126 ? 3.533 -10.788 5.415 1.00 87.62 126 ASN A C 1
ATOM 985 O O . ASN A 1 126 ? 4.648 -10.482 5.004 1.00 87.62 126 ASN A O 1
ATOM 989 N N . ILE A 1 127 ? 2.640 -11.444 4.669 1.00 88.12 127 ILE A N 1
ATOM 990 C CA . ILE A 1 127 ? 2.885 -11.849 3.284 1.00 88.12 127 ILE A CA 1
ATOM 991 C C . ILE A 1 127 ? 1.807 -11.239 2.398 1.00 88.12 127 ILE A C 1
ATOM 993 O O . ILE A 1 127 ? 0.624 -11.540 2.546 1.00 88.12 127 ILE A O 1
ATOM 997 N N . PHE A 1 128 ? 2.239 -10.400 1.467 1.00 88.69 128 PHE A N 1
ATOM 998 C CA . PHE A 1 128 ? 1.410 -9.837 0.413 1.00 88.69 128 PHE A CA 1
ATOM 999 C C . PHE A 1 128 ? 2.001 -10.229 -0.939 1.00 88.69 128 PHE A C 1
ATOM 1001 O O . PHE A 1 128 ? 3.216 -10.160 -1.121 1.00 88.69 128 PHE A O 1
ATOM 1008 N N . VAL A 1 129 ? 1.155 -10.635 -1.883 1.00 88.12 129 VAL A N 1
ATOM 1009 C CA . VAL A 1 129 ? 1.584 -10.985 -3.239 1.00 88.12 129 VAL A CA 1
ATOM 1010 C C . VAL A 1 129 ? 0.709 -10.260 -4.249 1.00 88.12 129 VAL A C 1
ATOM 1012 O O . VAL A 1 129 ? -0.513 -10.332 -4.167 1.00 88.12 129 VAL A O 1
ATOM 1015 N N . ALA A 1 130 ? 1.338 -9.604 -5.218 1.00 87.12 130 ALA A N 1
ATOM 1016 C CA . ALA A 1 130 ? 0.693 -9.078 -6.410 1.00 87.12 130 ALA A CA 1
ATOM 1017 C C . ALA A 1 130 ? 1.385 -9.661 -7.644 1.00 87.12 130 ALA A C 1
ATOM 1019 O O . ALA A 1 130 ? 2.591 -9.499 -7.830 1.00 87.12 130 ALA A O 1
ATOM 1020 N N . GLU A 1 131 ? 0.624 -10.340 -8.487 1.00 87.50 131 GLU A N 1
ATOM 1021 C CA . GLU A 1 131 ? 1.114 -10.977 -9.705 1.00 87.50 131 GLU A CA 1
ATOM 1022 C C . GLU A 1 131 ? 0.466 -10.316 -10.914 1.00 87.50 131 GLU A C 1
ATOM 1024 O O . GLU A 1 131 ? -0.753 -10.305 -11.048 1.00 87.50 131 GLU A O 1
ATOM 1029 N N . ALA A 1 132 ? 1.275 -9.725 -11.784 1.00 84.38 132 ALA A N 1
ATOM 1030 C CA . ALA A 1 132 ? 0.791 -9.132 -13.015 1.00 84.38 132 ALA A CA 1
ATOM 1031 C C . ALA A 1 132 ? 0.556 -10.199 -14.095 1.00 84.38 132 ALA A C 1
ATOM 1033 O O . ALA A 1 132 ? 1.235 -11.223 -14.140 1.00 84.38 132 ALA A O 1
ATOM 1034 N N . ALA A 1 133 ? -0.368 -9.930 -15.021 1.00 80.00 133 ALA A N 1
ATOM 1035 C CA . ALA A 1 133 ? -0.719 -10.852 -16.109 1.00 80.00 133 ALA A CA 1
ATOM 1036 C C . ALA A 1 133 ? 0.443 -11.218 -17.061 1.00 80.00 133 ALA A C 1
ATOM 1038 O O . ALA A 1 133 ? 0.355 -12.205 -17.786 1.00 80.00 133 ALA A O 1
ATOM 1039 N N . ASP A 1 134 ? 1.522 -10.434 -17.073 1.00 80.06 134 ASP A N 1
ATOM 1040 C CA . ASP A 1 134 ? 2.763 -10.717 -17.805 1.00 80.06 134 ASP A CA 1
ATOM 1041 C C . ASP A 1 134 ? 3.716 -11.664 -17.045 1.00 80.06 134 ASP A C 1
ATOM 1043 O O . ASP A 1 134 ? 4.824 -11.932 -17.509 1.00 80.06 134 ASP A O 1
ATOM 1047 N N . GLY A 1 135 ? 3.287 -12.188 -15.892 1.00 77.75 135 GLY A N 1
ATOM 1048 C CA . GLY A 1 135 ? 4.042 -13.111 -15.046 1.00 77.75 135 GLY A CA 1
ATOM 1049 C C . GLY A 1 135 ? 4.995 -12.422 -14.070 1.00 77.75 135 GLY A C 1
ATOM 1050 O O . GLY A 1 135 ? 5.735 -13.103 -13.359 1.00 77.75 135 GLY A O 1
ATOM 1051 N N . VAL A 1 136 ? 5.010 -11.085 -14.010 1.00 80.69 136 VAL A N 1
ATOM 1052 C CA . VAL A 1 136 ? 5.819 -10.364 -13.022 1.00 80.69 136 VAL A CA 1
ATOM 1053 C C . VAL A 1 136 ? 5.178 -10.498 -11.642 1.00 80.69 136 VAL A C 1
ATOM 1055 O O . VAL A 1 136 ? 4.082 -9.995 -11.401 1.00 80.69 136 VAL A O 1
ATOM 1058 N N . ILE A 1 137 ? 5.891 -11.136 -10.713 1.00 84.12 137 ILE A N 1
ATOM 1059 C CA . ILE A 1 137 ? 5.448 -11.323 -9.328 1.00 84.12 137 ILE A CA 1
ATOM 1060 C C . ILE A 1 137 ? 6.167 -10.328 -8.419 1.00 84.12 137 ILE A C 1
ATOM 1062 O O . ILE A 1 137 ? 7.396 -10.254 -8.396 1.00 84.12 137 ILE A O 1
ATOM 1066 N N . CYS A 1 138 ? 5.391 -9.596 -7.627 1.00 82.19 138 CYS A N 1
ATOM 1067 C CA . CYS A 1 138 ? 5.860 -8.833 -6.484 1.00 82.19 138 CYS A CA 1
ATOM 1068 C C . CYS A 1 138 ? 5.359 -9.515 -5.210 1.00 82.19 138 CYS A C 1
ATOM 1070 O O . CYS A 1 138 ? 4.161 -9.558 -4.943 1.00 82.19 138 CYS A O 1
ATOM 1072 N N . GLU A 1 139 ? 6.281 -10.065 -4.428 1.00 85.25 139 GLU A N 1
ATOM 1073 C CA . GLU A 1 139 ? 6.006 -10.588 -3.094 1.00 85.25 139 GLU A CA 1
ATOM 1074 C C . GLU A 1 139 ? 6.652 -9.649 -2.080 1.00 85.25 139 GLU A C 1
ATOM 1076 O O . GLU A 1 139 ? 7.840 -9.355 -2.188 1.00 85.25 139 GLU A O 1
ATOM 1081 N N . VAL A 1 140 ? 5.871 -9.189 -1.104 1.00 83.69 140 VAL A N 1
ATOM 1082 C CA . VAL A 1 140 ? 6.351 -8.365 0.004 1.00 83.69 140 VAL A CA 1
ATOM 1083 C C . VAL A 1 140 ? 6.248 -9.172 1.286 1.00 83.69 140 VAL A C 1
ATOM 1085 O O . VAL A 1 140 ? 5.160 -9.606 1.679 1.00 83.69 140 VAL A O 1
ATOM 1088 N N . LYS A 1 141 ? 7.387 -9.339 1.964 1.00 85.44 141 LYS A N 1
ATOM 1089 C CA . LYS A 1 141 ? 7.459 -9.959 3.292 1.00 85.44 141 LYS A CA 1
ATOM 1090 C C . LYS A 1 141 ? 7.757 -8.915 4.350 1.00 85.44 141 LYS A C 1
ATOM 1092 O O . LYS A 1 141 ? 8.892 -8.451 4.453 1.00 85.44 141 LYS A O 1
ATOM 1097 N N . VAL A 1 142 ? 6.758 -8.571 5.158 1.00 84.62 142 VAL A N 1
ATOM 1098 C CA . VAL A 1 142 ? 6.903 -7.621 6.267 1.00 84.62 142 VAL A CA 1
ATOM 1099 C C . VAL A 1 142 ? 7.689 -8.275 7.400 1.00 84.62 142 VAL A C 1
ATOM 1101 O O . VAL A 1 142 ? 7.305 -9.321 7.923 1.00 84.62 142 VAL A O 1
ATOM 1104 N N . VAL A 1 143 ? 8.797 -7.646 7.794 1.00 82.56 143 VAL A N 1
ATOM 1105 C CA . VAL A 1 143 ? 9.682 -8.140 8.860 1.00 82.56 143 VAL A CA 1
ATOM 1106 C C . VAL A 1 143 ? 9.671 -7.247 10.101 1.00 82.56 143 VAL A C 1
ATOM 1108 O O . VAL A 1 143 ? 9.984 -7.723 11.190 1.00 82.56 143 VAL A O 1
ATOM 1111 N N . LYS A 1 144 ? 9.295 -5.967 9.973 1.00 81.50 144 LYS A N 1
ATOM 1112 C CA . LYS A 1 144 ? 9.143 -5.033 11.103 1.00 81.50 144 LYS A CA 1
ATOM 1113 C C . LYS A 1 144 ? 7.927 -4.127 10.883 1.00 81.50 144 LYS A C 1
ATOM 1115 O O . LYS A 1 144 ? 7.586 -3.818 9.743 1.00 81.50 144 LYS A O 1
ATOM 1120 N N . ARG A 1 145 ? 7.312 -3.679 11.981 1.00 85.31 145 ARG A N 1
ATOM 1121 C CA . ARG A 1 145 ? 6.254 -2.661 11.997 1.00 85.31 145 ARG A CA 1
ATOM 1122 C C . ARG A 1 145 ? 6.445 -1.699 13.159 1.00 85.31 145 ARG A C 1
ATOM 1124 O O . ARG A 1 145 ? 6.928 -2.102 14.216 1.00 85.31 145 ARG A O 1
ATOM 1131 N N . SER A 1 146 ? 6.004 -0.465 12.974 1.00 80.12 146 SER A N 1
ATOM 1132 C CA . SER A 1 146 ? 5.813 0.502 14.051 1.00 80.12 146 SER A CA 1
ATOM 1133 C C . SER A 1 146 ? 4.505 1.255 13.851 1.00 80.12 146 SER A C 1
ATOM 1135 O O . SER A 1 146 ? 4.101 1.532 12.722 1.00 80.12 146 SER A O 1
ATOM 1137 N N . PHE A 1 147 ? 3.861 1.610 14.954 1.00 81.25 147 PHE A N 1
ATO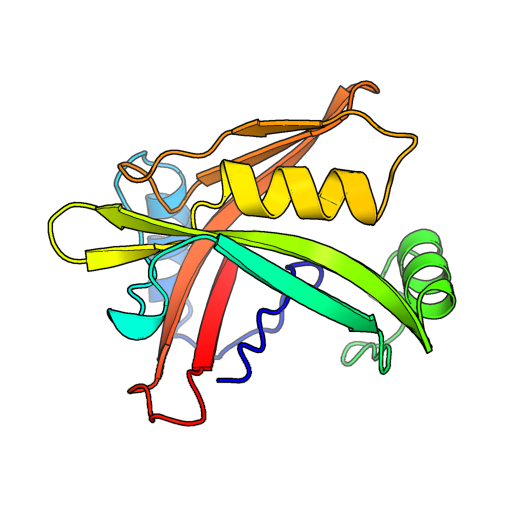M 1138 C CA . PHE A 1 147 ? 2.656 2.426 14.973 1.00 81.25 147 PHE A CA 1
ATOM 1139 C C . PHE A 1 147 ? 2.788 3.465 16.080 1.00 81.25 147 PHE A C 1
ATOM 1141 O O . PHE A 1 147 ? 3.361 3.200 17.138 1.00 81.25 147 PHE A O 1
ATOM 1148 N N . GLU A 1 148 ? 2.284 4.657 15.807 1.00 81.25 148 GLU A N 1
ATOM 1149 C CA . GLU A 1 148 ? 2.167 5.727 16.785 1.00 81.25 148 GLU A CA 1
ATOM 1150 C C . GLU A 1 148 ? 0.801 5.651 17.463 1.00 81.25 148 GLU A C 1
ATOM 1152 O O . GLU A 1 148 ? -0.150 5.088 16.917 1.00 81.25 148 GLU A O 1
ATOM 1157 N N . THR A 1 149 ? 0.677 6.239 18.651 1.00 79.69 149 THR A N 1
ATOM 1158 C CA . THR A 1 149 ? -0.638 6.416 19.269 1.00 79.69 149 THR A CA 1
ATOM 1159 C C . THR A 1 149 ? -1.480 7.335 18.375 1.00 79.69 149 THR A C 1
ATOM 1161 O O . THR A 1 149 ? -1.069 8.474 18.145 1.00 79.69 149 THR A O 1
ATOM 1164 N N . PRO A 1 150 ? -2.644 6.882 17.871 1.00 77.94 150 PRO A N 1
ATOM 1165 C CA . PRO A 1 150 ? -3.492 7.707 17.024 1.00 77.94 150 PRO A CA 1
ATOM 1166 C C . PRO A 1 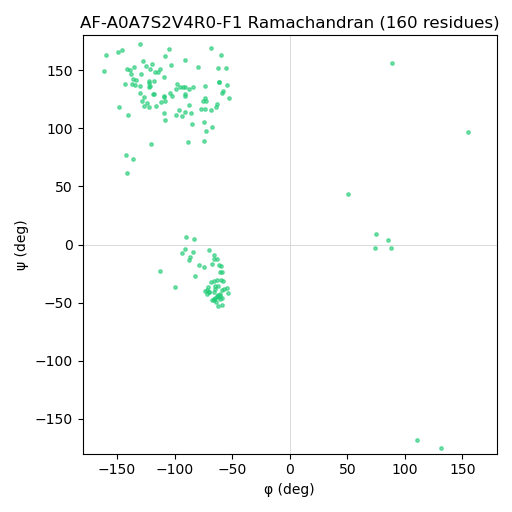150 ? -3.982 8.953 17.765 1.00 77.94 150 PRO A C 1
ATOM 1168 O O . PRO A 1 150 ? -4.399 8.880 18.922 1.00 77.94 150 PRO A O 1
ATOM 1171 N N . THR A 1 151 ? -4.009 10.082 17.066 1.00 79.62 151 THR A N 1
ATOM 1172 C CA . THR A 1 151 ? -4.787 11.265 17.444 1.00 79.62 151 THR A CA 1
ATOM 1173 C C . THR A 1 151 ? -6.019 11.367 16.533 1.00 79.62 151 THR A C 1
ATOM 1175 O O . THR A 1 151 ? -6.096 10.662 15.525 1.00 79.62 151 THR A O 1
ATOM 1178 N N . PRO A 1 152 ? -7.008 12.229 16.833 1.00 76.38 152 PRO A N 1
ATOM 1179 C CA . PRO A 1 152 ? -8.128 12.461 15.915 1.00 76.38 152 PRO A CA 1
ATOM 1180 C C . PRO A 1 152 ? -7.707 12.981 14.526 1.00 76.38 152 PRO A C 1
ATOM 1182 O O . PRO A 1 152 ? -8.440 12.824 13.548 1.00 76.38 152 PRO A O 1
ATOM 1185 N N . GLU A 1 153 ? -6.536 13.613 14.427 1.00 76.50 153 GLU A N 1
ATOM 1186 C CA . GLU A 1 153 ? -6.062 14.254 13.198 1.00 76.50 153 GLU A CA 1
ATOM 1187 C C . GLU A 1 153 ? -5.059 13.389 12.434 1.00 76.50 153 GLU A C 1
ATOM 1189 O O . GLU A 1 153 ? -5.083 13.356 11.197 1.00 76.50 153 GLU A O 1
ATOM 1194 N N . THR A 1 154 ? -4.206 12.674 13.168 1.00 74.94 154 THR A N 1
ATOM 1195 C CA . THR A 1 154 ? -3.043 11.966 12.638 1.00 74.94 154 THR A CA 1
ATOM 1196 C C . THR A 1 154 ? -2.946 10.549 13.186 1.00 74.94 154 THR A C 1
ATOM 1198 O O . THR A 1 154 ? -3.176 10.284 14.365 1.00 74.94 154 THR A O 1
ATOM 1201 N N . PHE A 1 155 ? -2.541 9.627 12.320 1.00 77.81 155 PHE A N 1
ATOM 1202 C CA . PHE A 1 155 ? -2.161 8.279 12.712 1.00 77.81 155 PHE A CA 1
ATOM 1203 C C . PHE A 1 155 ? -0.947 7.852 11.888 1.00 77.81 155 PHE A C 1
ATOM 1205 O O . PHE A 1 155 ? -1.040 7.708 10.667 1.00 77.81 155 PHE A O 1
ATOM 1212 N N . GLY A 1 156 ? 0.200 7.715 12.555 1.00 78.75 156 GLY A N 1
ATOM 1213 C CA . GLY A 1 156 ? 1.460 7.307 11.944 1.00 78.75 156 GLY A CA 1
ATOM 1214 C C . GLY A 1 156 ? 1.639 5.793 11.998 1.00 78.75 156 GLY A C 1
ATOM 1215 O O . GLY A 1 156 ? 1.557 5.184 13.065 1.00 78.75 156 GLY A O 1
ATOM 1216 N N . THR A 1 157 ? 1.921 5.177 10.852 1.00 82.94 157 THR A N 1
ATOM 1217 C CA . THR A 1 157 ? 2.312 3.763 10.771 1.00 82.94 157 THR A CA 1
ATOM 1218 C C . THR A 1 157 ? 3.493 3.594 9.826 1.00 82.94 157 THR A C 1
ATOM 1220 O O . THR A 1 157 ? 3.698 4.388 8.909 1.00 82.94 157 THR A O 1
ATOM 1223 N N . SER A 1 158 ? 4.294 2.558 10.060 1.00 78.44 158 SER A N 1
ATOM 1224 C CA . SER A 1 158 ? 5.379 2.158 9.172 1.00 78.44 158 SER A CA 1
ATOM 1225 C C . SER A 1 158 ? 5.483 0.640 9.144 1.00 78.44 158 SER A C 1
ATOM 1227 O O . SER A 1 158 ? 5.393 -0.030 10.176 1.00 78.44 158 SER A O 1
ATOM 1229 N N . GLU A 1 159 ? 5.694 0.098 7.952 1.00 82.12 159 GLU A N 1
ATOM 1230 C CA . GLU A 1 159 ? 6.050 -1.296 7.730 1.00 82.12 159 GLU A CA 1
ATOM 1231 C C . GLU A 1 159 ? 7.438 -1.322 7.088 1.00 82.12 159 GLU A C 1
ATOM 1233 O O . GLU A 1 159 ? 7.814 -0.409 6.361 1.00 82.12 159 GLU A O 1
ATOM 1238 N N . TYR A 1 160 ? 8.219 -2.357 7.363 1.00 77.81 160 TYR A N 1
ATOM 1239 C CA . TYR A 1 160 ? 9.460 -2.622 6.649 1.00 77.81 160 TYR A CA 1
ATOM 1240 C C . TYR A 1 160 ? 9.403 -4.048 6.126 1.00 77.81 160 TYR A C 1
ATOM 1242 O O . TYR A 1 160 ? 9.272 -5.001 6.903 1.00 77.81 160 TYR A O 1
ATOM 1250 N N . GLY A 1 161 ? 9.476 -4.172 4.805 1.00 76.12 161 GLY A N 1
ATOM 1251 C CA . GLY A 1 161 ? 9.453 -5.437 4.094 1.00 76.12 161 GLY A CA 1
ATOM 1252 C C . GLY A 1 161 ? 10.587 -5.568 3.087 1.00 76.12 161 GLY A C 1
ATOM 1253 O O . GLY A 1 161 ? 11.340 -4.622 2.845 1.00 76.12 161 GLY A O 1
ATOM 1254 N N . ARG A 1 162 ? 10.696 -6.769 2.528 1.00 70.31 162 ARG A N 1
ATOM 1255 C CA . ARG A 1 162 ? 11.636 -7.148 1.471 1.00 70.31 162 ARG A CA 1
ATOM 1256 C C . ARG A 1 162 ? 10.926 -7.896 0.357 1.00 70.31 162 ARG A C 1
ATOM 1258 O O . ARG A 1 162 ? 9.833 -8.436 0.657 1.00 70.31 162 ARG A O 1
#

Organism: NCBI:txid94617

pLDDT: mean 79.52, std 18.42, range [27.95, 97.88]

Nearest PDB structures (foldseek):
  6kqr-assembly1_B  TM=3.821E-01  e=7.334E+00  Zymomonas mobilis subsp. mobilis

Radius of gyration: 16.44 Å; Cα contacts (8 Å, |Δi|>4): 250; chains: 1; bounding box: 39×35×38 Å

Mean predicted aligned error: 8.77 Å

Foldseek 3Di:
DDEDDDPDDDFDDDDDPPVLLVVLVVQLVPFQGADAADFDDPVQAFKDKDKDALQDDDDPVDPVVDDPVVSVVSRVRHGDMWIFMWHWHDDPNTIHTPCQRRVQRVCCTVPVPWHWDWDDDNSRRQWTWIAIPVGDIDIWGWRDKDWDDDDPVDTDIDTGTD

Solvent-accessible surface area (backbone atoms only — not comparable to full-atom values): 9740 Å² total; per-residue (Å²): 113,61,76,72,76,80,82,88,80,78,88,74,89,74,94,68,63,70,68,61,51,54,51,29,56,61,35,37,75,40,89,71,41,54,62,80,72,73,72,49,63,73,89,58,57,43,79,42,85,44,79,48,64,36,86,74,80,84,55,94,83,40,68,89,77,47,60,65,73,58,52,54,51,54,58,70,39,46,78,45,67,54,60,32,47,39,36,25,41,81,54,97,92,36,25,29,71,38,56,42,62,22,48,50,34,41,45,42,61,77,38,73,92,54,57,65,53,61,47,61,48,89,82,34,70,35,48,40,36,40,33,34,82,88,70,55,71,48,65,40,35,34,41,45,70,51,73,53,84,67,52,88,60,45,50,54,64,48,76,42,60,86